Protein AF-A0A965VNH3-F1 (afdb_monomer)

Solvent-accessible surface area (backbone atoms only — not comparable to full-atom values): 5052 Å² total; per-residue (Å²): 131,84,79,79,66,70,44,74,78,38,72,67,54,96,86,58,50,41,85,83,42,75,83,89,43,68,71,60,32,50,37,58,56,71,40,38,66,56,33,36,75,69,69,58,24,52,36,33,31,26,30,46,96,69,35,47,76,47,72,53,73,51,61,87,84,87,72,58,74,91,76,44,59,80,69,71,71,66,64,134

Nearest PDB structures (foldseek):
  7ak8-assembly1_B  TM=9.712E-01  e=1.337E-04  Salmonella enterica subsp. enterica serovar Typhimurium
  7ak9-assembly1_A  TM=9.540E-01  e=1.095E-04  Salmonella enterica subsp. enterica serovar Typhimurium
  7f37-assembly1_B  TM=9.490E-01  e=3.626E-04  Escherichia coli O157:H7
  7ak7-assembly1_B  TM=9.671E-01  e=5.057E-04  Salmonella enterica subsp. enterica serovar Typhimurium
  7ak7-assembly1_A  TM=8.880E-01  e=2.779E-04  Salmonella enterica subsp. enterica serovar Typhimurium

Sequence (80 aa):
MSSQAYEPVRKLAGSDSVESFDCGQSALNQFLQRFALVNQKSNSAQTYVSCNSGSVVGFYSLAVGSVEPSNAAPRVTKGI

Structure (mmCIF, N/CA/C/O backbone):
data_AF-A0A965VNH3-F1
#
_entry.id   AF-A0A965VNH3-F1
#
loop_
_atom_site.group_PDB
_atom_site.id
_atom_site.type_symbol
_atom_site.label_atom_id
_atom_site.label_alt_id
_atom_site.label_comp_id
_atom_site.label_asym_id
_atom_site.label_entity_id
_atom_site.label_seq_id
_atom_site.pdbx_PDB_ins_code
_atom_site.Cartn_x
_atom_site.Cartn_y
_atom_site.Cartn_z
_atom_site.occupancy
_atom_site.B_iso_or_equiv
_atom_site.auth_seq_id
_atom_site.auth_comp_id
_atom_site.auth_asym_id
_atom_site.auth_atom_id
_atom_site.pdbx_PDB_model_num
ATOM 1 N N . MET A 1 1 ? -28.981 -7.812 7.306 1.00 45.84 1 MET A N 1
ATOM 2 C CA . MET A 1 1 ? -27.518 -7.884 7.117 1.00 45.84 1 MET A CA 1
ATOM 3 C C . MET A 1 1 ? -27.068 -6.496 6.712 1.00 45.84 1 MET A C 1
ATOM 5 O O . MET A 1 1 ? -27.399 -6.078 5.613 1.00 45.84 1 MET A O 1
ATOM 9 N N . SER A 1 2 ? -26.485 -5.731 7.636 1.00 51.00 2 SER A N 1
ATOM 10 C CA . SER A 1 2 ? -26.059 -4.358 7.341 1.00 51.00 2 SER A CA 1
ATOM 11 C C . SER A 1 2 ? -24.966 -4.417 6.276 1.00 51.00 2 SER A C 1
ATOM 13 O O . SER A 1 2 ? -23.957 -5.087 6.488 1.00 51.00 2 SER A O 1
ATOM 15 N N . SER A 1 3 ? -25.181 -3.791 5.120 1.00 61.56 3 SER A N 1
ATOM 16 C CA . SER A 1 3 ? -24.127 -3.597 4.129 1.00 61.56 3 SER A CA 1
ATOM 17 C C . SER A 1 3 ? -23.107 -2.647 4.745 1.00 61.56 3 SER A C 1
ATOM 19 O O . SER A 1 3 ? -23.320 -1.435 4.764 1.00 61.56 3 SER A O 1
ATOM 21 N N . GLN A 1 4 ? -22.034 -3.184 5.318 1.00 63.81 4 GLN A N 1
ATOM 22 C CA . GLN A 1 4 ? -20.920 -2.350 5.740 1.00 63.81 4 GLN A CA 1
ATOM 23 C C . GLN A 1 4 ? -20.325 -1.724 4.478 1.00 63.81 4 GLN A C 1
ATOM 25 O O . GLN A 1 4 ? -19.809 -2.422 3.606 1.00 63.81 4 GLN A O 1
ATOM 30 N N . ALA A 1 5 ? -20.518 -0.416 4.336 1.00 85.19 5 ALA A N 1
ATOM 31 C CA . ALA A 1 5 ? -20.041 0.320 3.184 1.00 85.19 5 ALA A CA 1
ATOM 32 C C . ALA A 1 5 ? -18.532 0.512 3.323 1.00 85.19 5 ALA A C 1
ATOM 34 O O . ALA A 1 5 ? -18.056 1.030 4.333 1.00 85.19 5 ALA A O 1
ATOM 35 N N . TYR A 1 6 ? -17.790 0.095 2.304 1.00 91.81 6 TYR A N 1
ATOM 36 C CA . TYR A 1 6 ? -16.374 0.402 2.203 1.00 91.81 6 TYR A CA 1
ATOM 37 C C . TYR A 1 6 ? -16.184 1.909 2.047 1.00 91.81 6 TYR A C 1
ATOM 39 O O . TYR A 1 6 ? -16.823 2.548 1.206 1.00 91.81 6 TYR A O 1
ATOM 47 N N . GLU A 1 7 ? -15.307 2.475 2.866 1.00 94.06 7 GLU A N 1
ATOM 48 C CA . GLU A 1 7 ? -14.931 3.877 2.772 1.00 94.06 7 GLU A CA 1
ATOM 49 C C . GLU A 1 7 ? -14.181 4.133 1.451 1.00 94.06 7 GLU A C 1
ATOM 51 O O . GLU A 1 7 ? -13.453 3.251 0.968 1.00 94.06 7 GLU A O 1
ATOM 56 N N . PRO A 1 8 ? -14.315 5.338 0.862 1.00 95.75 8 PRO A N 1
ATOM 57 C CA . PRO A 1 8 ? -13.558 5.715 -0.323 1.00 95.75 8 PRO A CA 1
ATOM 58 C C . PRO A 1 8 ? -12.054 5.512 -0.135 1.00 95.75 8 PRO A C 1
ATOM 60 O O . PRO A 1 8 ? -11.506 5.725 0.947 1.00 95.75 8 PRO A O 1
ATOM 63 N N . VAL A 1 9 ? -11.379 5.146 -1.223 1.00 97.25 9 VAL A N 1
ATOM 64 C CA . VAL A 1 9 ? -9.925 4.987 -1.231 1.00 97.25 9 VAL A CA 1
ATOM 65 C C . VAL A 1 9 ? -9.252 6.311 -0.862 1.00 97.25 9 VAL A C 1
ATOM 67 O O . VAL A 1 9 ? -9.500 7.342 -1.491 1.00 97.25 9 VAL A O 1
ATOM 70 N N . ARG A 1 10 ? -8.351 6.272 0.122 1.00 97.56 10 ARG A N 1
ATOM 71 C CA . ARG A 1 10 ? -7.552 7.427 0.559 1.00 97.56 10 ARG A CA 1
ATOM 72 C C . ARG A 1 10 ? -6.115 7.029 0.867 1.00 97.56 10 ARG A C 1
ATOM 74 O O . ARG A 1 10 ? -5.803 5.848 0.989 1.00 97.56 10 ARG A O 1
ATOM 81 N N . LYS A 1 11 ? -5.224 8.017 0.993 1.00 97.81 11 LYS A N 1
ATOM 82 C CA . LYS A 1 11 ? -3.840 7.761 1.416 1.00 97.81 11 LYS A CA 1
ATOM 83 C C . LYS A 1 11 ? -3.808 7.126 2.805 1.00 97.81 11 LYS A C 1
ATOM 85 O O . LYS A 1 11 ? -4.595 7.504 3.677 1.00 97.81 11 LYS A O 1
ATOM 90 N N . LEU A 1 12 ? -2.858 6.214 2.988 1.00 97.69 12 LEU A N 1
ATOM 91 C CA . LEU A 1 12 ? -2.542 5.635 4.287 1.00 97.69 12 LEU A CA 1
ATOM 92 C C . LEU A 1 12 ? -2.117 6.749 5.253 1.00 97.69 12 LEU A C 1
ATOM 94 O O . LEU A 1 12 ? -1.230 7.552 4.942 1.00 97.69 12 LEU A O 1
ATOM 98 N N . ALA A 1 13 ? -2.735 6.781 6.424 1.00 96.06 13 ALA A N 1
ATOM 99 C CA . ALA A 1 13 ? -2.414 7.675 7.523 1.00 96.06 13 ALA A CA 1
ATOM 100 C C . ALA A 1 13 ? -1.849 6.875 8.702 1.00 96.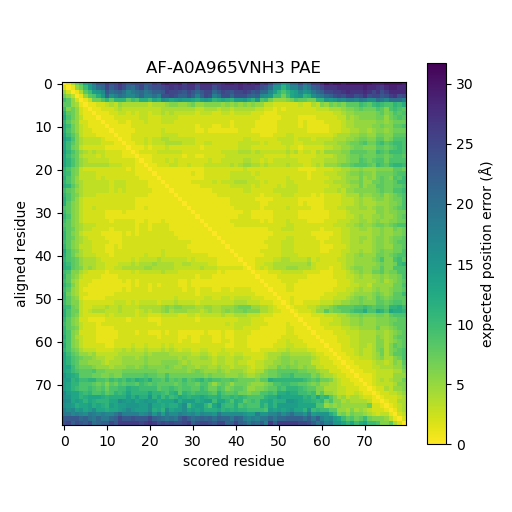06 13 ALA A C 1
ATOM 102 O O . ALA A 1 13 ? -2.128 5.694 8.869 1.00 96.06 13 ALA A O 1
ATOM 103 N N . GLY A 1 14 ? -1.070 7.531 9.565 1.00 94.44 14 GLY A N 1
ATOM 104 C CA . GLY A 1 14 ? -0.528 6.882 10.767 1.00 94.44 14 GLY A CA 1
ATOM 105 C C . GLY A 1 14 ? -1.584 6.483 11.806 1.00 94.44 14 GLY A C 1
ATOM 106 O O . GLY A 1 14 ? -1.247 5.796 12.758 1.00 94.44 14 GLY A O 1
ATOM 107 N 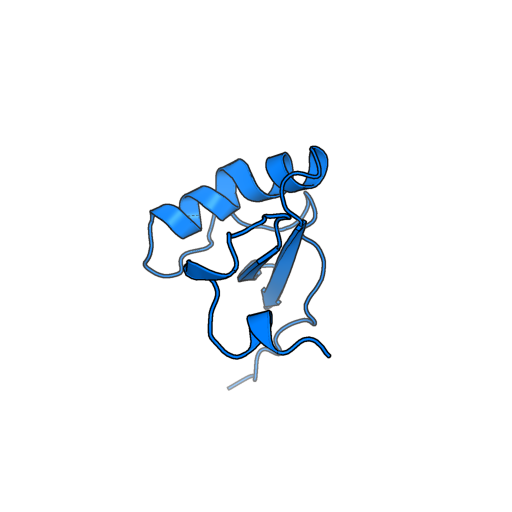N . SER A 1 15 ? -2.831 6.928 11.638 1.00 93.50 15 SER A N 1
ATOM 108 C CA . SER A 1 15 ? -3.978 6.570 12.478 1.00 93.50 15 SER A CA 1
ATOM 109 C C . SER A 1 15 ? -4.736 5.333 11.989 1.00 93.50 15 SER A C 1
ATOM 111 O O . SER A 1 15 ? -5.692 4.924 12.642 1.00 93.50 15 SER A O 1
ATOM 113 N N . ASP A 1 16 ? -4.379 4.781 10.827 1.00 94.31 16 ASP A N 1
ATOM 114 C CA . ASP A 1 16 ? -5.054 3.608 10.277 1.00 94.31 16 ASP A CA 1
ATOM 115 C C . ASP A 1 16 ? -4.630 2.349 11.031 1.00 94.31 16 ASP A C 1
ATOM 117 O O . ASP A 1 16 ? -3.437 2.086 11.176 1.00 94.31 16 ASP A O 1
ATOM 121 N N . SER A 1 17 ? -5.602 1.549 11.479 1.00 92.62 17 SER A N 1
ATOM 122 C CA . SER A 1 17 ? -5.302 0.250 12.084 1.00 92.62 17 SER A CA 1
ATOM 123 C C . SER A 1 17 ? -4.963 -0.756 10.989 1.00 92.62 17 SER A C 1
ATOM 125 O O . SER A 1 17 ? -5.826 -1.166 10.205 1.00 92.62 17 SER A O 1
ATOM 127 N N . VAL A 1 18 ? -3.685 -1.127 10.934 1.00 95.44 18 VAL A N 1
ATOM 128 C CA . VAL A 1 18 ? -3.116 -2.056 9.944 1.00 95.44 18 VAL A CA 1
ATOM 129 C C . VAL A 1 18 ? -2.665 -3.376 10.570 1.00 95.44 18 VAL A C 1
ATOM 131 O O . VAL A 1 18 ? -2.392 -4.338 9.855 1.00 95.44 18 VAL A O 1
ATOM 134 N N . GLU A 1 19 ? -2.593 -3.448 11.899 1.00 93.69 19 GLU A N 1
ATOM 135 C CA . GLU A 1 19 ? -2.067 -4.589 12.656 1.00 93.69 19 GLU A CA 1
ATOM 136 C C . GLU A 1 19 ? -2.925 -5.844 12.483 1.00 93.69 19 GLU A C 1
ATOM 138 O O . GLU A 1 19 ? -2.398 -6.954 12.457 1.00 93.69 19 GLU A O 1
ATOM 143 N N . SER A 1 20 ? -4.239 -5.665 12.340 1.00 92.50 20 SER A N 1
ATOM 144 C CA . SER A 1 20 ? -5.210 -6.743 12.133 1.00 92.50 20 SER A CA 1
ATOM 145 C C . SER A 1 20 ? -5.443 -7.088 10.661 1.00 92.50 20 SER A C 1
ATOM 147 O O . SER A 1 20 ? -6.236 -7.982 10.371 1.00 92.50 20 SER A O 1
ATOM 149 N N . PHE A 1 21 ? -4.780 -6.396 9.726 1.00 96.44 21 PHE A N 1
ATOM 150 C CA . PHE A 1 21 ? -4.958 -6.652 8.301 1.00 96.44 21 PHE A CA 1
ATOM 151 C C . PHE A 1 21 ? -4.415 -8.034 7.918 1.00 96.44 21 PHE A C 1
ATOM 153 O O . PHE A 1 21 ? -3.235 -8.328 8.129 1.00 96.44 21 PHE A O 1
ATOM 160 N N . ASP A 1 22 ? -5.269 -8.845 7.291 1.00 96.62 22 ASP A N 1
ATOM 161 C CA . ASP A 1 22 ? -4.902 -10.142 6.737 1.00 96.62 22 ASP A CA 1
ATOM 162 C C . ASP A 1 22 ? -5.595 -10.396 5.391 1.00 96.62 22 ASP A C 1
ATOM 164 O O . ASP A 1 22 ? -6.817 -10.516 5.313 1.00 96.62 22 ASP A O 1
ATOM 168 N N . CYS A 1 23 ? -4.801 -10.488 4.321 1.00 96.38 23 CYS A N 1
ATOM 169 C CA . CYS A 1 23 ? -5.263 -10.863 2.980 1.00 96.38 23 CYS A CA 1
ATOM 170 C C . CYS A 1 23 ? -4.918 -12.314 2.593 1.00 96.38 23 CYS A C 1
ATOM 172 O O . CYS A 1 23 ? -5.014 -12.680 1.421 1.00 96.38 23 CYS A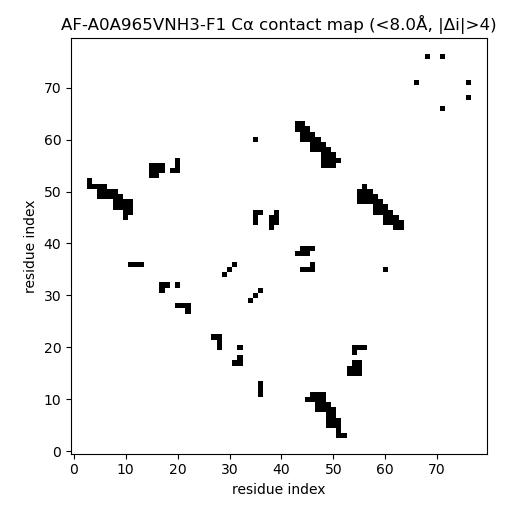 O 1
ATOM 174 N N . GLY A 1 24 ? -4.462 -13.133 3.548 1.00 97.56 24 GLY A N 1
ATOM 175 C CA . GLY A 1 24 ? -3.986 -14.501 3.323 1.00 97.56 24 GLY A CA 1
ATOM 176 C C . GLY A 1 24 ? -2.555 -14.591 2.779 1.00 97.56 24 GLY A C 1
ATOM 177 O O . GLY A 1 24 ? -2.019 -15.690 2.656 1.00 97.56 24 GLY A O 1
ATOM 178 N N . GLN A 1 25 ? -1.914 -13.454 2.479 1.00 97.94 25 GLN A N 1
ATOM 179 C CA . GLN A 1 25 ? -0.527 -13.389 2.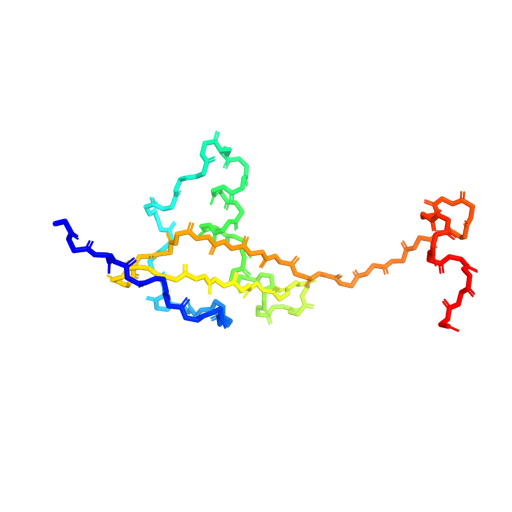021 1.00 97.94 25 GLN A CA 1
ATOM 180 C C . GLN A 1 25 ? 0.351 -12.651 3.036 1.00 97.94 25 GLN A C 1
ATOM 182 O O . GLN A 1 25 ? 0.347 -11.419 3.115 1.00 97.94 25 GLN A O 1
ATOM 187 N N . SER A 1 26 ? 1.165 -13.406 3.778 1.00 97.44 26 SER A N 1
ATOM 188 C CA . SER A 1 26 ? 1.982 -12.893 4.888 1.00 97.44 26 SER A CA 1
ATOM 189 C C . SER A 1 26 ? 2.931 -11.768 4.469 1.00 97.44 26 SER A C 1
ATOM 191 O O . SER A 1 26 ? 3.069 -10.780 5.189 1.00 97.44 26 SER A O 1
ATOM 193 N N . ALA A 1 27 ? 3.524 -11.867 3.276 1.00 97.94 27 ALA A N 1
ATOM 194 C CA . ALA A 1 27 ? 4.413 -10.839 2.738 1.00 97.94 27 ALA A CA 1
ATOM 195 C C . ALA A 1 27 ? 3.696 -9.491 2.522 1.00 97.94 27 ALA A C 1
ATOM 197 O O . ALA A 1 27 ? 4.264 -8.438 2.811 1.00 97.94 27 ALA A O 1
ATOM 198 N N . LEU A 1 28 ? 2.439 -9.512 2.058 1.00 98.06 28 LEU A N 1
ATOM 199 C CA . LEU A 1 28 ? 1.640 -8.299 1.846 1.00 98.06 28 LEU A CA 1
ATOM 200 C C . LEU A 1 28 ? 1.145 -7.713 3.170 1.00 98.06 28 LEU A C 1
ATOM 202 O O . LEU A 1 28 ? 1.201 -6.497 3.353 1.00 98.06 28 LEU A O 1
ATOM 206 N N . ASN A 1 29 ? 0.739 -8.568 4.112 1.00 98.00 29 ASN A N 1
ATOM 207 C CA . ASN A 1 29 ? 0.365 -8.135 5.458 1.00 98.00 29 ASN A CA 1
ATOM 208 C C . ASN A 1 29 ? 1.550 -7.431 6.139 1.00 98.00 29 ASN A C 1
ATOM 210 O O . ASN A 1 29 ? 1.427 -6.304 6.616 1.00 98.00 29 ASN A O 1
ATOM 214 N N . GLN A 1 30 ? 2.735 -8.051 6.096 1.00 98.06 30 GLN A N 1
ATOM 215 C CA . GLN A 1 30 ? 3.957 -7.485 6.665 1.00 98.06 30 GLN A CA 1
ATOM 216 C C . GLN A 1 30 ? 4.373 -6.186 5.963 1.00 98.06 30 GLN A C 1
ATOM 218 O O . GLN A 1 30 ? 4.821 -5.249 6.630 1.00 98.06 30 GLN A O 1
ATOM 223 N N . PHE A 1 31 ? 4.215 -6.110 4.637 1.00 98.06 31 PHE A N 1
ATOM 224 C CA . PHE A 1 31 ? 4.438 -4.881 3.880 1.00 98.06 31 PHE A CA 1
ATOM 225 C C . PHE A 1 31 ? 3.592 -3.727 4.426 1.00 98.06 31 PHE A C 1
ATOM 227 O O . PHE A 1 31 ? 4.147 -2.683 4.780 1.00 98.06 31 PHE A O 1
ATOM 234 N N . LEU A 1 32 ? 2.276 -3.923 4.543 1.00 97.94 32 LEU A N 1
ATOM 235 C CA . LEU A 1 32 ? 1.366 -2.888 5.032 1.00 97.94 32 LEU A CA 1
ATOM 236 C C . LEU A 1 32 ? 1.685 -2.490 6.480 1.00 97.94 32 LEU A C 1
ATOM 238 O O . LEU A 1 32 ? 1.800 -1.303 6.779 1.00 97.94 32 LEU A O 1
ATOM 242 N N . GLN A 1 33 ? 1.891 -3.480 7.349 1.00 97.19 33 GLN A N 1
ATOM 243 C CA . GLN A 1 33 ? 2.098 -3.286 8.787 1.00 97.19 33 GLN A CA 1
ATOM 244 C C . GLN A 1 33 ? 3.414 -2.585 9.134 1.00 97.19 33 GLN A C 1
ATOM 246 O O . GLN A 1 33 ? 3.478 -1.849 10.116 1.00 97.19 33 GLN A O 1
ATOM 251 N N . ARG A 1 34 ? 4.490 -2.834 8.374 1.00 97.06 34 ARG A N 1
ATOM 252 C CA . ARG A 1 34 ? 5.844 -2.394 8.761 1.00 97.06 34 ARG A CA 1
ATOM 253 C C . ARG A 1 34 ? 6.484 -1.398 7.807 1.00 97.06 34 ARG A C 1
ATOM 255 O O . ARG A 1 34 ? 7.316 -0.606 8.241 1.00 97.06 34 ARG A O 1
ATOM 262 N N . PHE A 1 35 ? 6.130 -1.433 6.524 1.00 97.88 35 PHE A N 1
ATOM 263 C CA . PHE A 1 35 ? 6.893 -0.738 5.484 1.00 97.88 35 PHE A CA 1
ATOM 264 C C . PHE A 1 35 ? 6.085 0.328 4.748 1.00 97.88 35 PHE A C 1
ATOM 266 O O . PHE A 1 35 ? 6.641 1.370 4.410 1.00 97.88 35 PHE A O 1
ATOM 273 N N . ALA A 1 36 ? 4.781 0.132 4.539 1.00 97.75 36 ALA A N 1
ATOM 274 C CA . ALA A 1 36 ? 3.968 1.016 3.702 1.00 97.75 36 ALA A CA 1
ATOM 275 C C . ALA A 1 36 ? 4.015 2.492 4.133 1.00 97.75 36 ALA A C 1
ATOM 277 O O . ALA A 1 36 ? 4.234 3.374 3.300 1.00 97.75 36 ALA A O 1
ATOM 278 N N . LEU A 1 37 ? 3.870 2.773 5.434 1.00 97.38 37 LEU A N 1
ATOM 279 C CA . LEU A 1 37 ? 3.900 4.146 5.947 1.00 97.38 37 LEU A CA 1
ATOM 280 C C . LEU A 1 37 ? 5.305 4.764 5.879 1.00 97.38 37 LEU A C 1
ATOM 282 O O . LEU A 1 37 ? 5.442 5.955 5.598 1.00 97.38 37 LEU A O 1
ATOM 286 N N . VAL A 1 38 ? 6.349 3.965 6.114 1.00 97.69 38 VAL A N 1
ATOM 287 C CA . VAL A 1 38 ? 7.750 4.407 6.010 1.00 97.69 38 VAL A CA 1
ATOM 288 C C . VAL A 1 38 ? 8.089 4.746 4.559 1.00 97.69 38 VAL A C 1
ATOM 290 O O . VAL A 1 38 ? 8.593 5.835 4.289 1.00 97.69 38 VAL A O 1
ATOM 293 N N . ASN A 1 39 ? 7.726 3.868 3.623 1.00 97.56 39 ASN A N 1
ATOM 294 C CA . ASN A 1 39 ? 7.932 4.061 2.188 1.00 97.56 39 ASN A CA 1
ATOM 295 C C . ASN A 1 39 ? 7.168 5.278 1.651 1.00 97.56 39 ASN A C 1
ATOM 297 O O . ASN A 1 39 ? 7.661 5.976 0.766 1.00 97.56 39 ASN A O 1
ATOM 301 N N . GLN A 1 40 ? 5.988 5.566 2.208 1.00 97.94 40 GLN A N 1
ATOM 302 C CA . GLN A 1 40 ? 5.235 6.770 1.871 1.00 97.94 40 GLN A CA 1
ATOM 303 C C . GLN A 1 40 ? 5.919 8.038 2.373 1.00 97.94 40 GLN A C 1
ATOM 305 O O . GLN A 1 40 ? 6.028 9.006 1.622 1.00 97.94 40 GLN A O 1
ATOM 310 N N . LYS A 1 41 ? 6.415 8.034 3.616 1.00 97.06 41 LYS A N 1
ATOM 311 C CA . LYS A 1 41 ? 7.150 9.174 4.189 1.00 97.06 41 LYS A CA 1
ATOM 312 C C . LYS A 1 41 ? 8.453 9.463 3.441 1.00 97.06 41 LYS A C 1
ATOM 314 O O . LYS A 1 41 ? 8.829 10.625 3.327 1.00 97.06 41 LYS A O 1
ATOM 319 N N . SER A 1 42 ? 9.120 8.436 2.915 1.00 96.75 42 SER A N 1
ATOM 320 C CA . SER A 1 42 ? 10.339 8.584 2.110 1.00 96.75 42 SER A CA 1
ATOM 321 C C . SER A 1 42 ? 10.083 8.863 0.624 1.00 96.75 42 SER A C 1
ATOM 323 O O . SER A 1 42 ? 11.037 8.968 -0.141 1.00 96.75 42 SER A O 1
ATOM 325 N N . ASN A 1 43 ? 8.819 8.986 0.199 1.00 94.25 43 ASN A N 1
ATOM 326 C CA . ASN A 1 43 ? 8.410 9.110 -1.206 1.00 94.25 43 ASN A CA 1
ATOM 327 C C . ASN A 1 43 ? 8.854 7.947 -2.116 1.00 94.25 43 ASN A C 1
ATOM 329 O O . ASN A 1 43 ? 8.838 8.086 -3.337 1.00 94.25 43 ASN A O 1
ATOM 333 N N . SER A 1 44 ? 9.195 6.786 -1.550 1.00 95.56 44 SER A N 1
ATOM 334 C CA . SER A 1 44 ? 9.531 5.583 -2.322 1.00 95.56 44 SER A CA 1
ATOM 335 C C . SER A 1 44 ? 8.291 4.938 -2.954 1.00 95.56 44 SER A C 1
ATOM 337 O O . SER A 1 44 ? 8.342 4.501 -4.103 1.00 95.56 4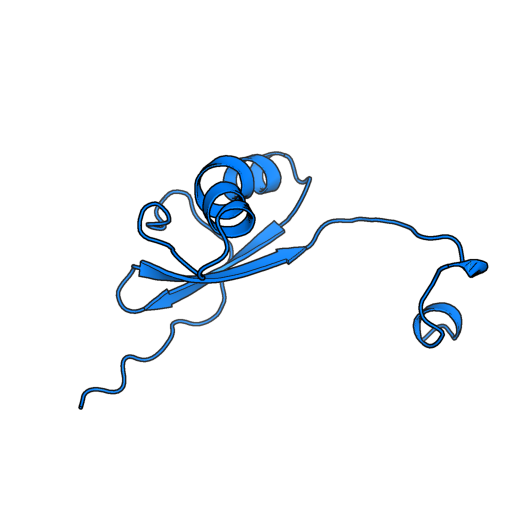4 SER A O 1
ATOM 339 N N . ALA A 1 45 ? 7.167 4.912 -2.233 1.00 97.50 45 ALA A N 1
ATOM 340 C CA . ALA A 1 45 ? 5.889 4.420 -2.742 1.00 97.50 45 ALA A CA 1
ATOM 341 C C . ALA A 1 45 ? 4.718 5.107 -2.031 1.00 97.50 45 ALA A C 1
ATOM 343 O O . ALA A 1 45 ? 4.765 5.317 -0.823 1.00 97.50 45 ALA A O 1
ATOM 344 N N . GLN A 1 46 ? 3.652 5.444 -2.752 1.00 98.06 46 GLN A N 1
ATOM 345 C CA . GLN A 1 46 ? 2.423 5.996 -2.178 1.00 98.06 46 GLN A CA 1
ATOM 346 C C . GLN A 1 46 ? 1.419 4.867 -1.951 1.00 98.06 46 GLN A C 1
ATOM 348 O O . GLN A 1 46 ? 1.032 4.198 -2.908 1.00 98.06 46 GLN A O 1
ATOM 353 N N . THR A 1 47 ? 0.982 4.671 -0.705 1.00 98.38 47 THR A N 1
ATOM 354 C CA . THR A 1 47 ? 0.052 3.592 -0.346 1.00 98.38 47 THR A CA 1
ATOM 355 C C . THR A 1 47 ? -1.339 4.153 -0.088 1.00 98.38 47 THR A C 1
ATOM 357 O O . THR A 1 47 ? -1.510 5.139 0.628 1.00 98.38 47 THR A O 1
ATOM 360 N N . TYR A 1 48 ? -2.339 3.508 -0.672 1.00 98.38 48 TYR A N 1
ATOM 361 C CA . TYR A 1 48 ? -3.742 3.868 -0.547 1.00 98.38 48 TYR A CA 1
ATOM 362 C C . TYR A 1 48 ? -4.506 2.712 0.078 1.00 98.38 48 TYR A C 1
ATOM 364 O O . TYR A 1 48 ? -4.234 1.553 -0.234 1.00 98.38 48 TYR A O 1
ATOM 372 N N . VAL A 1 49 ? -5.457 3.035 0.945 1.00 97.81 49 VAL A N 1
ATOM 373 C CA . VAL A 1 49 ? -6.270 2.078 1.694 1.00 97.81 49 VAL A CA 1
ATOM 374 C C . VAL A 1 49 ? -7.752 2.374 1.512 1.00 97.81 49 VAL A C 1
ATOM 376 O O . VAL A 1 49 ? -8.148 3.520 1.285 1.00 97.81 49 VAL A O 1
ATOM 379 N N . SER A 1 50 ? -8.565 1.333 1.635 1.00 96.50 50 SER A N 1
ATOM 380 C CA . SER A 1 50 ? -9.995 1.442 1.915 1.00 96.50 50 SER A CA 1
ATOM 381 C C . SER A 1 50 ? -10.260 0.804 3.274 1.00 96.50 50 SER A C 1
ATOM 383 O O . SER A 1 50 ? -9.646 -0.211 3.626 1.00 96.50 50 SER A O 1
ATOM 385 N N . CYS A 1 51 ? -11.152 1.423 4.038 1.00 95.06 51 CYS A N 1
ATOM 386 C CA . CYS A 1 51 ? -11.480 1.005 5.390 1.00 95.06 51 CYS A CA 1
ATOM 387 C C . CYS A 1 51 ? -12.936 0.552 5.492 1.00 95.06 51 CYS A C 1
ATOM 389 O O . CYS A 1 51 ? -13.794 0.936 4.698 1.00 95.06 51 CYS A O 1
ATOM 391 N N . ASN A 1 52 ? -13.207 -0.263 6.500 1.00 92.69 52 ASN A N 1
ATOM 392 C CA . ASN A 1 52 ? -14.542 -0.622 6.931 1.00 92.69 52 ASN A CA 1
ATOM 393 C C . ASN A 1 52 ? -14.616 -0.437 8.448 1.00 92.69 52 ASN A C 1
ATOM 395 O O . ASN A 1 52 ? -13.903 -1.116 9.188 1.00 92.69 52 ASN A O 1
ATOM 399 N N . SER A 1 53 ? -15.441 0.507 8.906 1.00 88.81 53 SER A N 1
ATOM 400 C CA . SER A 1 53 ? -15.559 0.859 10.328 1.00 88.81 53 SER A CA 1
ATOM 401 C C . SER A 1 53 ? -14.199 1.127 10.996 1.00 88.81 53 SER A C 1
ATOM 403 O O . SER A 1 53 ? -13.952 0.689 12.117 1.00 88.81 53 SER A O 1
ATOM 405 N N . GLY A 1 54 ? -13.307 1.833 10.293 1.00 85.69 54 GLY A N 1
ATOM 406 C CA . GLY A 1 54 ? -11.969 2.185 10.783 1.00 85.69 54 GLY A CA 1
ATOM 407 C C . GLY A 1 54 ? -10.886 1.107 10.636 1.00 85.69 54 GLY A C 1
ATOM 408 O O . GLY A 1 54 ? -9.712 1.419 10.826 1.00 85.69 54 GLY A O 1
ATOM 409 N N . SER A 1 55 ? -11.226 -0.128 10.256 1.00 91.56 55 SER A N 1
ATOM 410 C CA . SER A 1 55 ? -10.237 -1.174 9.956 1.00 91.56 55 SER A CA 1
ATOM 411 C C . SER A 1 55 ? -9.883 -1.185 8.474 1.00 91.56 55 SER A C 1
ATOM 413 O O . SER A 1 55 ? -10.777 -1.137 7.628 1.00 91.56 55 SER A O 1
ATOM 415 N N . VAL A 1 56 ? -8.595 -1.285 8.139 1.00 95.69 56 VAL A N 1
ATOM 416 C CA . VAL A 1 56 ? -8.172 -1.434 6.740 1.00 95.69 56 VAL A CA 1
ATOM 417 C C . VAL A 1 56 ? -8.648 -2.785 6.205 1.00 95.69 56 VAL A C 1
ATOM 419 O O . VAL A 1 56 ? -8.412 -3.820 6.820 1.00 95.69 56 VAL A O 1
ATOM 422 N N . VAL A 1 57 ? -9.308 -2.774 5.046 1.00 95.38 57 VAL A N 1
ATOM 423 C CA . VAL A 1 57 ? -9.837 -3.983 4.379 1.00 95.38 57 VAL A CA 1
ATOM 424 C C . VAL A 1 57 ? -9.226 -4.231 3.004 1.00 95.38 57 VAL A C 1
ATOM 426 O O . VAL A 1 57 ? -9.418 -5.290 2.415 1.00 95.38 57 VAL A O 1
ATOM 429 N N . GLY A 1 58 ? -8.464 -3.272 2.486 1.00 95.94 58 GLY A N 1
ATOM 430 C CA . GLY A 1 58 ? -7.745 -3.408 1.230 1.00 95.94 58 GLY A CA 1
ATOM 431 C C . GLY A 1 58 ? -6.761 -2.268 1.044 1.00 95.94 58 GLY A C 1
ATOM 432 O O . GLY A 1 58 ? -6.970 -1.165 1.554 1.00 95.94 58 GLY A O 1
ATOM 433 N N . PHE A 1 59 ? -5.689 -2.536 0.305 1.00 98.06 59 PHE A N 1
ATOM 434 C CA . PHE A 1 59 ? -4.695 -1.528 -0.026 1.00 98.06 59 PHE A CA 1
ATOM 435 C C . PHE A 1 59 ? -4.077 -1.777 -1.401 1.00 98.06 59 PHE A C 1
ATOM 437 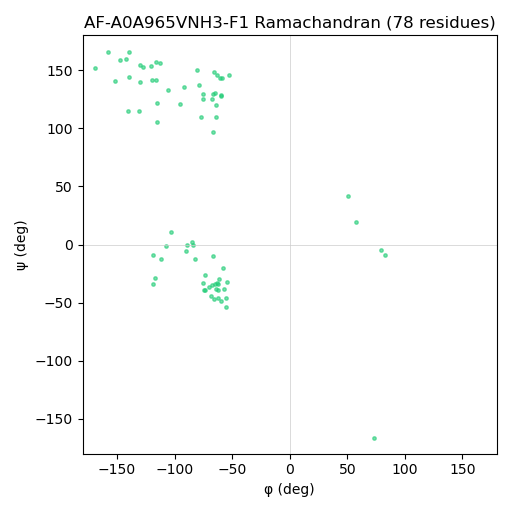O O . PHE A 1 59 ? -4.079 -2.897 -1.912 1.00 98.06 59 PHE A O 1
ATOM 444 N N . TYR A 1 60 ? -3.504 -0.727 -1.978 1.00 98.06 60 TYR A N 1
ATOM 445 C CA . TYR A 1 60 ? -2.560 -0.827 -3.087 1.00 98.06 60 TYR A CA 1
ATOM 446 C C . TYR A 1 60 ? -1.458 0.218 -2.917 1.00 98.06 60 TYR A C 1
ATOM 448 O O . TYR A 1 60 ? -1.623 1.204 -2.196 1.00 98.06 60 TYR A O 1
ATOM 456 N N . SER A 1 61 ? -0.320 0.009 -3.577 1.00 97.75 61 SER A N 1
ATOM 457 C CA . SER A 1 61 ? 0.814 0.932 -3.521 1.00 97.75 61 SER A CA 1
ATOM 458 C C . SER A 1 61 ? 1.312 1.262 -4.925 1.00 97.75 61 SER A C 1
ATOM 460 O O . SER A 1 61 ? 1.352 0.391 -5.792 1.00 97.75 61 SER A O 1
ATOM 462 N N . LEU A 1 62 ? 1.665 2.526 -5.149 1.00 97.62 62 LEU A N 1
ATOM 463 C CA . LEU A 1 62 ? 2.227 3.029 -6.401 1.00 97.62 62 LEU A CA 1
ATOM 464 C C . LEU A 1 62 ? 3.655 3.505 -6.151 1.00 97.62 62 LEU A C 1
ATOM 466 O O . LEU A 1 62 ? 3.875 4.399 -5.335 1.00 97.62 62 LEU A O 1
ATOM 470 N N . ALA A 1 63 ? 4.611 2.935 -6.875 1.00 95.94 63 ALA A N 1
ATOM 471 C CA . ALA A 1 63 ? 6.012 3.336 -6.856 1.00 95.94 63 ALA A CA 1
ATOM 472 C C . ALA A 1 63 ? 6.448 3.767 -8.260 1.00 95.94 63 ALA A C 1
ATOM 474 O O . ALA A 1 63 ? 5.889 3.315 -9.261 1.00 95.94 63 ALA A O 1
ATOM 475 N N . VAL A 1 64 ? 7.449 4.641 -8.332 1.00 93.38 64 VAL A N 1
ATOM 476 C CA . VAL A 1 64 ? 8.066 5.020 -9.607 1.00 93.38 64 VAL A CA 1
ATOM 477 C C . VAL A 1 64 ? 9.038 3.920 -10.029 1.00 93.38 64 VAL A C 1
ATOM 479 O O . VAL A 1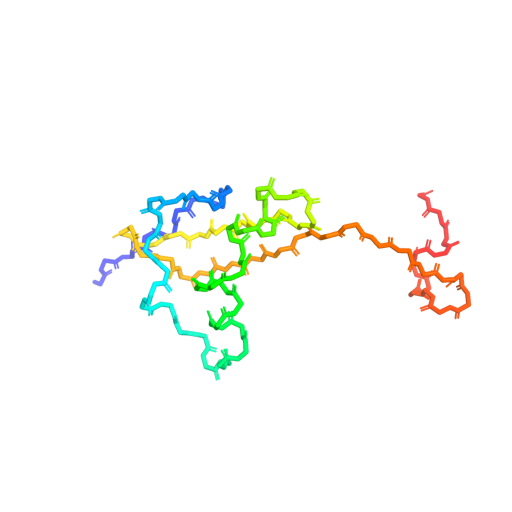 64 ? 9.804 3.416 -9.211 1.00 93.38 64 VAL A O 1
ATOM 482 N N . GLY A 1 65 ? 9.028 3.568 -11.311 1.00 90.81 65 GLY A N 1
ATOM 483 C CA . GLY A 1 65 ? 9.960 2.612 -11.898 1.00 90.81 65 GLY A CA 1
ATOM 484 C C . GLY A 1 65 ? 10.070 2.801 -13.406 1.00 90.81 65 GLY A C 1
ATOM 485 O O . GLY A 1 65 ? 9.244 3.479 -14.019 1.00 90.81 65 GLY A O 1
ATOM 486 N N . SER A 1 66 ? 11.095 2.201 -13.999 1.00 90.75 66 SER A N 1
ATOM 487 C CA . SER A 1 66 ? 11.299 2.157 -15.445 1.00 90.75 66 SER A CA 1
ATOM 488 C C . SER A 1 66 ? 11.565 0.724 -15.895 1.00 90.75 66 SER A C 1
ATOM 490 O O . SER A 1 66 ? 12.021 -0.120 -15.126 1.00 90.75 66 SER A O 1
ATOM 492 N N . VAL A 1 67 ? 11.245 0.447 -17.154 1.00 91.62 67 VAL A N 1
ATOM 493 C CA . VAL A 1 67 ? 11.508 -0.829 -17.816 1.00 91.62 67 VAL A CA 1
ATOM 494 C C . VAL A 1 67 ? 11.965 -0.532 -19.239 1.00 91.62 67 VAL A C 1
ATOM 496 O O . VAL A 1 67 ? 11.500 0.430 -19.854 1.00 91.62 67 VAL A O 1
ATOM 499 N N . GLU A 1 68 ? 12.895 -1.327 -19.760 1.00 92.19 68 GLU A N 1
ATOM 500 C CA . GLU A 1 68 ? 13.303 -1.213 -21.159 1.00 92.19 68 GLU A CA 1
ATOM 501 C C . GLU A 1 68 ? 12.124 -1.522 -22.097 1.00 92.19 68 GLU A C 1
ATOM 503 O O . GLU A 1 68 ? 11.321 -2.409 -21.792 1.00 92.19 68 GLU A O 1
ATOM 508 N N . PRO A 1 69 ? 12.022 -0.864 -23.267 1.00 88.38 69 PRO A N 1
ATOM 509 C CA . PRO A 1 69 ? 10.931 -1.107 -24.214 1.00 88.38 69 PRO A CA 1
ATOM 510 C C . PRO A 1 69 ? 10.782 -2.578 -24.628 1.00 88.38 69 PRO A C 1
ATOM 512 O O . PRO A 1 69 ? 9.667 -3.042 -24.846 1.00 88.38 69 PRO A O 1
ATOM 515 N N . SER A 1 70 ? 11.894 -3.314 -24.695 1.00 91.62 70 SER A N 1
ATOM 516 C CA . SER A 1 70 ? 11.953 -4.755 -24.981 1.00 91.62 70 SER A CA 1
ATOM 517 C C . SER A 1 70 ? 11.221 -5.619 -23.946 1.00 91.62 70 SER A C 1
ATOM 519 O O . SER A 1 70 ? 10.708 -6.678 -24.296 1.00 91.62 70 SER A O 1
ATOM 521 N N . ASN A 1 71 ? 11.151 -5.159 -22.695 1.00 91.12 71 ASN A N 1
ATOM 522 C CA . ASN A 1 71 ? 10.579 -5.879 -21.555 1.00 91.12 71 ASN A CA 1
ATOM 523 C C . ASN A 1 71 ? 9.225 -5.297 -21.104 1.00 91.12 71 ASN A C 1
ATOM 525 O O . ASN A 1 71 ? 8.617 -5.787 -20.151 1.00 91.12 71 ASN A O 1
ATOM 529 N N . ALA A 1 72 ? 8.749 -4.236 -21.758 1.00 89.44 72 ALA A N 1
ATOM 530 C CA . ALA A 1 72 ? 7.481 -3.595 -21.443 1.00 89.44 72 ALA A CA 1
ATOM 531 C C . ALA A 1 72 ? 6.295 -4.360 -22.055 1.00 89.44 72 ALA A C 1
ATOM 533 O O . ALA A 1 72 ? 6.390 -4.955 -23.129 1.00 89.44 72 ALA A O 1
ATOM 534 N N . ALA A 1 73 ? 5.128 -4.295 -21.407 1.00 88.62 73 ALA A N 1
ATOM 535 C CA . ALA A 1 73 ? 3.904 -4.828 -21.998 1.00 88.62 73 ALA A CA 1
ATOM 536 C C . ALA A 1 73 ? 3.607 -4.124 -23.345 1.00 88.62 73 ALA A C 1
ATOM 538 O O . ALA A 1 73 ? 3.762 -2.902 -23.425 1.00 88.62 73 ALA A O 1
ATOM 539 N N . PRO A 1 74 ? 3.087 -4.822 -24.378 1.00 84.31 74 PRO A N 1
ATOM 540 C CA . PRO A 1 74 ? 2.924 -4.257 -25.726 1.00 84.31 74 PRO A CA 1
ATOM 541 C C . PRO A 1 74 ? 2.064 -2.990 -25.813 1.00 84.31 74 PRO A C 1
ATOM 543 O O . PRO A 1 74 ? 2.128 -2.263 -26.798 1.00 84.31 74 PRO A O 1
ATOM 546 N N . ARG A 1 75 ? 1.212 -2.731 -24.812 1.00 82.81 75 ARG A N 1
ATOM 547 C CA . ARG A 1 75 ? 0.411 -1.502 -24.736 1.00 82.81 75 ARG A CA 1
ATOM 548 C C . ARG A 1 75 ? 1.244 -0.290 -24.311 1.00 82.81 75 ARG A C 1
ATOM 550 O O . ARG A 1 75 ? 0.962 0.807 -24.764 1.00 82.81 75 ARG A O 1
ATOM 557 N N . VAL A 1 76 ? 2.257 -0.489 -23.470 1.00 82.88 76 VAL A N 1
ATOM 558 C CA . VAL A 1 76 ? 3.098 0.583 -22.910 1.00 82.88 76 VAL A CA 1
ATOM 559 C C . VAL A 1 76 ? 4.056 1.148 -23.966 1.00 82.88 76 VAL A C 1
ATOM 561 O O . VAL A 1 76 ? 4.416 2.31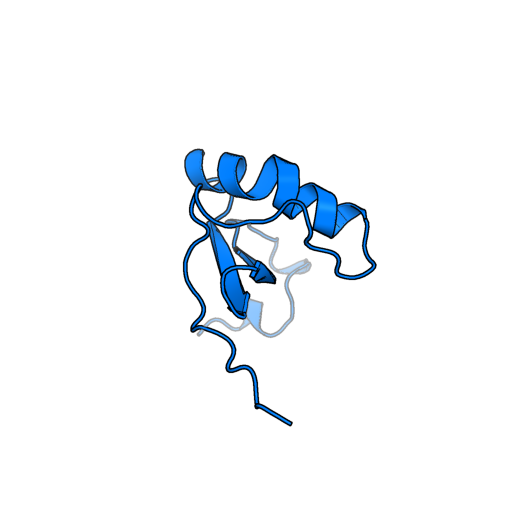7 -23.904 1.00 82.88 76 VAL A O 1
ATOM 564 N N . THR A 1 77 ? 4.422 0.357 -24.979 1.00 83.06 77 THR A N 1
ATOM 565 C CA . THR A 1 77 ? 5.331 0.775 -26.061 1.00 83.06 77 THR A CA 1
ATOM 566 C C . THR A 1 77 ? 4.654 1.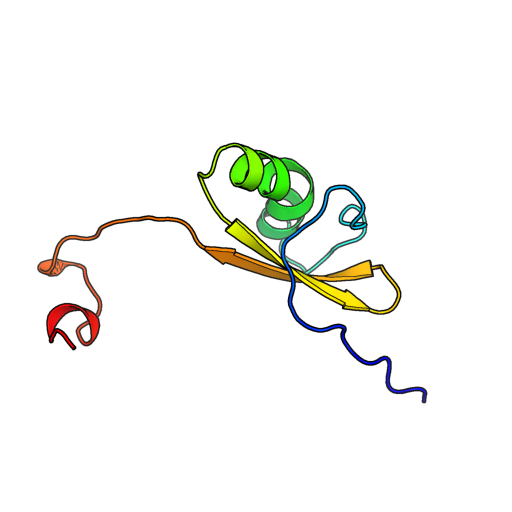566 -27.181 1.00 83.06 77 THR A C 1
ATOM 568 O O . THR A 1 77 ? 5.344 2.159 -28.005 1.00 83.06 77 THR A O 1
ATOM 571 N N . LYS A 1 78 ? 3.315 1.597 -27.227 1.00 80.31 78 LYS A N 1
ATOM 572 C CA . LYS A 1 78 ? 2.552 2.251 -28.304 1.00 80.31 78 LYS A CA 1
ATOM 573 C C . LYS A 1 78 ? 2.355 3.760 -28.118 1.00 80.31 78 LYS A C 1
ATOM 575 O O . LYS A 1 78 ? 1.778 4.384 -28.999 1.00 80.31 78 LYS A O 1
ATOM 580 N N . GLY A 1 79 ? 2.860 4.344 -27.028 1.00 70.12 79 GLY A N 1
ATOM 581 C CA . GLY A 1 79 ? 2.587 5.740 -26.678 1.00 70.12 79 GLY A CA 1
ATOM 582 C C . GLY A 1 79 ? 1.159 5.941 -26.156 1.00 70.12 79 GLY A C 1
ATOM 583 O O . GLY A 1 79 ? 0.490 4.968 -25.800 1.00 70.12 79 GLY A O 1
ATOM 584 N N . ILE A 1 80 ? 0.725 7.204 -26.069 1.00 57.47 80 ILE A N 1
ATOM 585 C CA . ILE A 1 80 ? -0.676 7.578 -25.793 1.00 57.47 80 ILE A CA 1
ATOM 586 C C . ILE A 1 80 ? -1.467 7.566 -27.097 1.00 57.47 80 ILE A C 1
ATOM 588 O O . ILE A 1 80 ? -0.952 8.138 -28.083 1.00 57.47 80 ILE A O 1
#

Mean predicted aligned error: 5.41 Å

pLDDT: mean 91.63, std 10.64, range [45.84, 98.38]

Secondary structure (DSSP, 8-state):
----PPPPPEE--TTSB-TT---S-HHHHHIIIIIHHHHHHTTSEEEEEEEETTEEEEEEEEE-----GGGS-TTGGG--

Foldseek 3Di:
DDPQDKADKDWDDPQQPLQPDDPPDPVVSCCSVPPQVVCVVVVQKTKIFIDGPRHTHDIDIGGDDDDDLVPDDPVVNPPD

Radius of gyration: 15.83 Å; Cα contacts (8 Å, |Δi|>4): 94; chains: 1; bounding box: 41×24×41 Å